Protein AF-A0A9Q5BW21-F1 (afdb_monomer_lite)

Sequence (132 aa):
MLDIVLNAESVETASNVAKYCSDGCREIAKKERQRRLMKERRLKQKAQKLISRKSFTNKKAQKLTRPEYTDPYKKRMDKARKNKDWKTYYTLFKEQYLANEKNWAYSGRYVVNGFEIHDPDFVLNVVETIER

Structure (mmCIF, N/CA/C/O backbone):
data_AF-A0A9Q5BW21-F1
#
_entry.id   AF-A0A9Q5BW21-F1
#
loop_
_atom_site.group_PDB
_atom_site.id
_atom_site.type_symbol
_atom_site.label_atom_id
_atom_site.label_alt_id
_atom_site.label_comp_id
_atom_site.label_asym_id
_atom_site.label_entity_id
_atom_site.label_seq_id
_atom_site.pdbx_PDB_ins_code
_atom_site.Cartn_x
_atom_site.Cartn_y
_atom_site.Cartn_z
_atom_site.occupancy
_atom_site.B_iso_or_equiv
_atom_site.auth_seq_id
_atom_site.auth_comp_id
_atom_site.auth_asym_id
_atom_site.auth_atom_id
_atom_site.pdbx_PDB_model_num
ATOM 1 N N . MET A 1 1 ? 15.605 13.017 -90.379 1.00 42.38 1 MET A N 1
ATOM 2 C CA . MET A 1 1 ? 16.277 11.846 -89.781 1.00 42.38 1 MET A CA 1
ATOM 3 C C . MET A 1 1 ? 17.697 12.238 -89.435 1.00 42.38 1 MET A C 1
ATOM 5 O O . MET A 1 1 ? 18.462 12.458 -90.363 1.00 42.38 1 MET A O 1
ATOM 9 N N . LEU A 1 2 ? 17.998 12.371 -88.143 1.00 36.28 2 LEU A N 1
ATOM 10 C CA . LEU A 1 2 ? 19.261 11.990 -87.491 1.00 36.28 2 LEU A CA 1
ATOM 11 C C . LEU A 1 2 ? 19.166 12.469 -86.037 1.00 36.28 2 LEU A C 1
ATOM 13 O O . LEU A 1 2 ? 19.662 13.532 -85.679 1.00 36.28 2 LEU A O 1
ATOM 17 N N . ASP A 1 3 ? 18.447 11.693 -85.226 1.00 36.28 3 ASP A N 1
ATOM 18 C CA . ASP A 1 3 ? 18.441 11.867 -83.778 1.00 36.28 3 ASP A CA 1
ATOM 19 C C . ASP A 1 3 ? 19.782 11.369 -83.233 1.00 36.28 3 ASP A C 1
ATOM 21 O O . ASP A 1 3 ? 20.157 10.207 -83.402 1.00 36.28 3 ASP A O 1
ATOM 25 N N . ILE A 1 4 ? 20.531 12.276 -82.606 1.00 45.91 4 ILE A N 1
ATOM 26 C CA . ILE A 1 4 ? 21.753 11.959 -81.871 1.00 45.91 4 ILE A CA 1
ATOM 27 C C . ILE A 1 4 ? 21.323 11.249 -80.587 1.00 45.91 4 ILE A C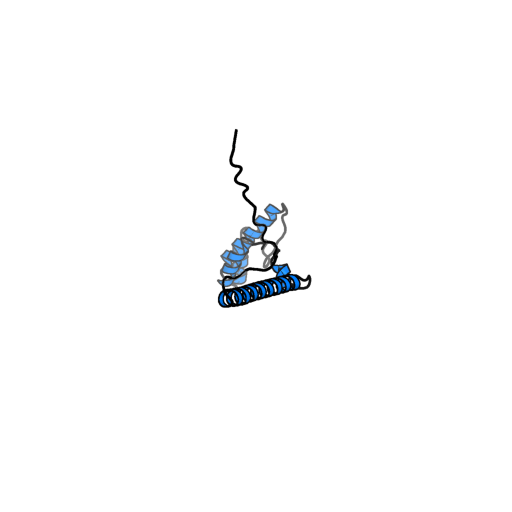 1
ATOM 29 O O . ILE A 1 4 ? 20.885 11.876 -79.623 1.00 45.91 4 ILE A O 1
ATOM 33 N N . VAL A 1 5 ? 21.434 9.923 -80.582 1.00 47.72 5 VAL A N 1
ATOM 34 C CA . VAL A 1 5 ? 21.258 9.104 -79.381 1.00 47.72 5 VAL A CA 1
ATOM 35 C C . VAL A 1 5 ? 22.492 9.294 -78.498 1.00 47.72 5 VAL A C 1
ATOM 37 O O . VAL A 1 5 ? 23.538 8.686 -78.719 1.00 47.72 5 VAL A O 1
ATOM 40 N N . LEU A 1 6 ? 22.383 10.168 -77.496 1.00 49.38 6 LEU A N 1
ATOM 41 C CA . LEU A 1 6 ? 23.310 10.205 -76.367 1.00 49.38 6 LEU A CA 1
ATOM 42 C C . LEU A 1 6 ? 23.071 8.951 -75.517 1.00 49.38 6 LEU A C 1
ATOM 44 O O . LEU A 1 6 ? 22.190 8.922 -74.659 1.00 49.38 6 LEU A O 1
ATOM 48 N N . ASN A 1 7 ? 23.854 7.903 -75.775 1.00 47.84 7 ASN A N 1
ATOM 49 C CA . ASN A 1 7 ? 23.946 6.747 -74.891 1.00 47.84 7 ASN A CA 1
ATOM 50 C C . ASN A 1 7 ? 24.548 7.199 -73.555 1.00 47.84 7 ASN A C 1
ATOM 52 O O . ASN A 1 7 ? 25.748 7.446 -73.444 1.00 47.84 7 ASN A O 1
ATOM 56 N N . ALA A 1 8 ? 23.703 7.318 -72.534 1.00 49.78 8 ALA A N 1
ATOM 57 C CA . ALA A 1 8 ? 24.143 7.393 -71.152 1.00 49.78 8 ALA A CA 1
ATOM 58 C C . ALA A 1 8 ? 24.615 5.994 -70.729 1.00 49.78 8 ALA A C 1
ATOM 60 O O . ALA A 1 8 ? 23.819 5.165 -70.293 1.00 49.78 8 ALA A O 1
ATOM 61 N N . GLU A 1 9 ? 25.908 5.715 -70.891 1.00 47.38 9 GLU A N 1
ATOM 62 C CA . GLU A 1 9 ? 26.531 4.543 -70.279 1.00 47.38 9 GLU A CA 1
ATOM 63 C C . GLU A 1 9 ? 26.417 4.668 -68.754 1.00 47.38 9 GLU A C 1
ATOM 65 O O . GLU A 1 9 ? 27.047 5.514 -68.114 1.00 47.38 9 GLU A O 1
ATOM 70 N N . SER A 1 10 ? 25.576 3.830 -68.153 1.00 53.47 10 SER A N 1
ATOM 71 C CA . SER A 1 10 ? 25.556 3.633 -66.711 1.00 53.47 10 SER A CA 1
ATOM 72 C C . SER A 1 10 ? 26.880 2.996 -66.294 1.00 53.47 10 SER A C 1
ATOM 74 O O . SER A 1 10 ? 27.108 1.811 -66.532 1.00 53.47 10 SER A O 1
ATOM 76 N N . VAL A 1 11 ? 27.763 3.781 -65.675 1.00 54.75 11 VAL A N 1
ATOM 77 C CA . VAL A 1 11 ? 29.011 3.281 -65.087 1.00 54.75 11 VAL A CA 1
ATOM 78 C C . VAL A 1 11 ? 28.662 2.373 -63.904 1.00 54.75 11 VAL A C 1
ATOM 80 O O . VAL A 1 11 ? 28.502 2.825 -62.770 1.00 54.75 11 VAL A O 1
ATOM 83 N N . GLU A 1 12 ? 28.532 1.075 -64.162 1.00 56.16 12 GLU A N 1
ATOM 84 C CA . GLU A 1 12 ? 28.416 0.062 -63.121 1.00 56.16 12 GLU A CA 1
ATOM 85 C C . GLU A 1 12 ? 29.739 -0.015 -62.354 1.00 56.16 12 GLU A C 1
ATOM 87 O O . GLU A 1 12 ? 30.734 -0.588 -62.804 1.00 56.16 12 GLU A O 1
ATOM 92 N N . TH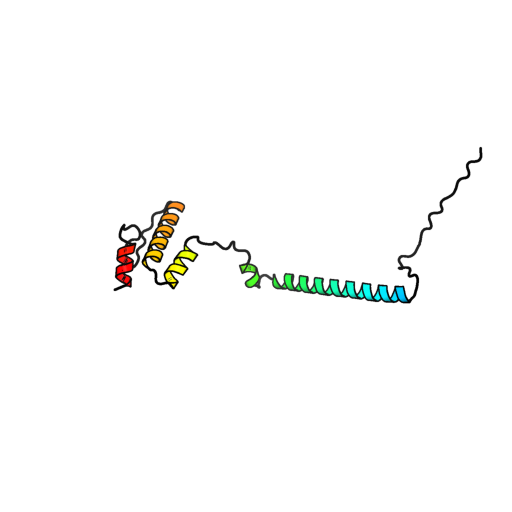R A 1 13 ? 29.796 0.581 -61.163 1.00 55.97 13 THR A N 1
ATOM 93 C CA . THR A 1 13 ? 30.968 0.413 -60.304 1.00 55.97 13 THR A CA 1
ATOM 94 C C . THR A 1 13 ? 30.931 -0.961 -59.640 1.00 55.97 13 THR A C 1
ATOM 96 O O . THR A 1 13 ? 30.413 -1.118 -58.535 1.00 55.97 13 THR A O 1
ATOM 99 N N . ALA A 1 14 ? 31.524 -1.950 -60.303 1.00 62.78 14 ALA A N 1
ATOM 1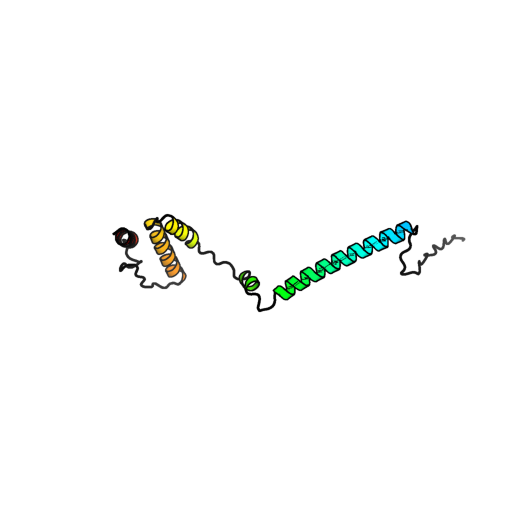00 C CA . ALA A 1 14 ? 31.743 -3.294 -59.783 1.00 62.78 14 ALA A CA 1
ATOM 101 C C . ALA A 1 14 ? 32.871 -3.318 -58.733 1.00 62.78 14 ALA A C 1
ATOM 103 O O . ALA A 1 14 ? 34.014 -3.652 -59.031 1.00 62.78 14 ALA A O 1
ATOM 104 N N . SER A 1 15 ? 32.573 -2.961 -57.481 1.00 60.47 15 SER A N 1
ATOM 105 C CA . SER A 1 15 ? 33.276 -3.537 -56.325 1.00 60.47 15 SER A CA 1
ATOM 106 C C . SER A 1 15 ? 32.514 -3.303 -55.017 1.00 60.47 15 SER A C 1
ATOM 108 O O . SER A 1 15 ? 32.175 -2.179 -54.664 1.00 60.47 15 SER A O 1
ATOM 110 N N . ASN A 1 16 ? 32.338 -4.363 -54.219 1.00 66.44 16 ASN A N 1
ATOM 111 C CA . ASN A 1 16 ? 31.841 -4.286 -52.831 1.00 66.44 16 ASN A CA 1
ATOM 112 C C . ASN A 1 16 ? 32.867 -3.652 -51.861 1.00 66.44 16 ASN A C 1
ATOM 114 O O . ASN A 1 16 ? 32.736 -3.740 -50.637 1.00 66.44 16 ASN A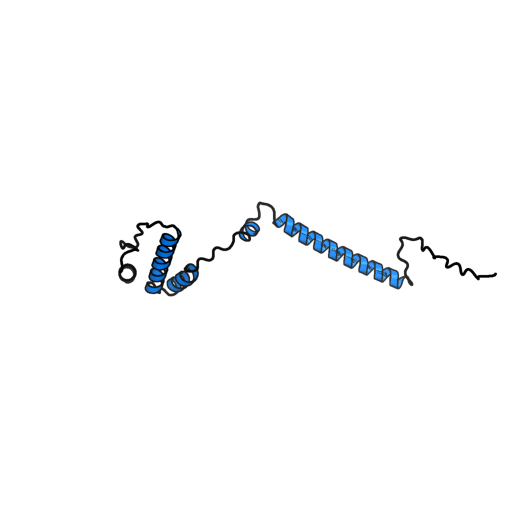 O 1
ATOM 118 N N . VAL A 1 17 ? 33.936 -3.058 -52.397 1.00 70.44 17 VAL A N 1
ATOM 119 C CA . VAL A 1 17 ? 35.054 -2.498 -51.644 1.00 70.44 17 VAL A CA 1
ATOM 120 C C . VAL A 1 17 ? 34.840 -0.998 -51.526 1.00 70.44 17 VAL A C 1
ATOM 122 O O . VAL A 1 17 ? 34.682 -0.298 -52.522 1.00 70.44 17 VAL A O 1
ATOM 125 N N . ALA A 1 18 ? 34.862 -0.493 -50.295 1.00 76.69 18 ALA A N 1
ATOM 126 C CA . ALA A 1 18 ? 34.777 0.940 -50.058 1.00 76.69 18 ALA A CA 1
ATOM 127 C C . ALA A 1 18 ? 35.960 1.652 -50.733 1.00 76.69 18 ALA A C 1
ATOM 129 O O . ALA A 1 18 ? 37.122 1.352 -50.444 1.00 76.69 18 ALA A O 1
ATOM 130 N N . LYS A 1 19 ? 35.646 2.586 -51.632 1.00 83.88 19 LYS A N 1
ATOM 131 C CA . LYS A 1 19 ? 36.623 3.461 -52.281 1.00 83.88 19 LYS A CA 1
ATOM 132 C C . LYS A 1 19 ? 36.902 4.653 -51.365 1.00 83.88 19 LYS A C 1
ATOM 134 O O . LYS A 1 19 ? 35.978 5.217 -50.782 1.00 83.88 19 LYS A O 1
ATOM 139 N N . TYR A 1 20 ? 38.171 5.026 -51.233 1.00 85.56 20 TYR A N 1
ATOM 140 C CA . TYR A 1 20 ? 38.619 6.149 -50.408 1.00 85.56 20 TYR A CA 1
ATOM 141 C C . TYR A 1 20 ? 39.482 7.078 -51.259 1.00 85.56 20 TYR A C 1
ATOM 143 O O . TYR A 1 20 ? 40.246 6.602 -52.092 1.00 85.56 20 TYR A O 1
ATOM 151 N N . CYS A 1 21 ? 39.374 8.390 -51.047 1.00 86.38 21 CYS A N 1
ATOM 152 C CA . CYS A 1 21 ? 40.148 9.386 -51.796 1.00 86.38 21 CYS A CA 1
ATOM 153 C C . CYS A 1 21 ? 41.620 9.485 -51.355 1.00 86.38 21 CYS A C 1
ATOM 155 O O . CYS A 1 21 ? 42.430 10.065 -52.067 1.00 86.38 21 CYS A O 1
ATOM 157 N N . SER A 1 22 ? 41.974 8.931 -50.191 1.00 90.81 22 SER A N 1
ATOM 158 C CA . SER A 1 22 ? 43.351 8.838 -49.696 1.00 90.81 22 SER A CA 1
ATOM 159 C C . SER A 1 22 ? 43.490 7.726 -48.653 1.00 90.81 22 SER A C 1
ATOM 161 O O . SER A 1 22 ? 42.501 7.300 -48.040 1.00 90.81 22 SER A O 1
ATOM 163 N N . ASP A 1 23 ? 44.726 7.299 -48.387 1.00 88.12 23 ASP A N 1
ATOM 164 C CA . ASP A 1 23 ? 45.022 6.359 -47.300 1.00 88.12 23 ASP A CA 1
ATOM 165 C C . ASP A 1 23 ? 44.674 6.935 -45.920 1.00 88.12 23 ASP A C 1
ATOM 167 O O . ASP A 1 23 ? 44.193 6.209 -45.047 1.00 88.12 23 ASP A O 1
ATOM 171 N N . GLY A 1 24 ? 44.799 8.255 -45.740 1.00 91.31 24 GLY A N 1
ATOM 172 C CA . GLY A 1 24 ? 44.335 8.941 -44.532 1.00 91.31 24 GLY A CA 1
ATOM 173 C C . GLY A 1 24 ? 42.830 8.757 -44.310 1.00 91.31 24 GLY A C 1
ATOM 174 O O . GLY A 1 24 ? 42.398 8.372 -43.220 1.00 91.31 24 GLY A O 1
ATOM 175 N N . CYS A 1 25 ? 42.022 8.937 -45.359 1.00 88.94 25 CYS A N 1
ATOM 176 C CA . CYS A 1 25 ? 40.574 8.712 -45.302 1.00 88.94 25 CYS A CA 1
ATOM 177 C C . CYS A 1 25 ? 40.222 7.240 -45.045 1.00 88.94 25 CYS A C 1
ATOM 179 O O . CYS A 1 25 ? 39.283 6.947 -44.298 1.00 88.94 25 CYS A O 1
ATOM 181 N N . ARG A 1 26 ? 40.997 6.304 -45.605 1.00 88.00 26 ARG A N 1
ATOM 182 C CA . ARG A 1 26 ? 40.838 4.865 -45.362 1.00 88.00 26 ARG A CA 1
ATOM 183 C C . ARG A 1 26 ? 41.084 4.503 -43.896 1.00 88.00 26 ARG A C 1
ATOM 185 O O . ARG A 1 26 ? 40.301 3.751 -43.313 1.00 88.00 26 ARG A O 1
ATOM 192 N N . GLU A 1 27 ? 42.134 5.042 -43.283 1.00 90.50 27 GLU A N 1
ATOM 193 C CA . GLU A 1 27 ? 42.465 4.780 -41.877 1.00 90.50 27 GLU A CA 1
ATOM 194 C C . GLU A 1 27 ? 41.453 5.396 -40.902 1.00 90.50 27 GLU A C 1
ATOM 196 O O . GLU A 1 27 ? 41.063 4.753 -39.921 1.00 90.50 27 GLU A O 1
ATOM 201 N N . ILE A 1 28 ? 40.945 6.599 -41.191 1.00 91.19 28 ILE A N 1
ATOM 202 C CA . ILE A 1 28 ? 39.865 7.217 -40.405 1.00 91.19 28 ILE A CA 1
ATOM 203 C C . ILE A 1 28 ? 38.606 6.340 -40.453 1.00 91.19 28 ILE A C 1
ATOM 205 O O . ILE A 1 28 ? 38.059 5.982 -39.405 1.00 91.19 28 ILE A O 1
ATOM 209 N N . ALA A 1 29 ? 38.201 5.904 -41.649 1.00 88.75 29 ALA A N 1
ATOM 210 C CA . ALA A 1 29 ? 37.024 5.060 -41.825 1.00 88.75 29 ALA A CA 1
ATOM 211 C C . ALA A 1 29 ? 37.158 3.690 -41.134 1.00 88.75 29 ALA A C 1
ATOM 213 O O . ALA A 1 29 ? 36.186 3.183 -40.564 1.00 88.75 29 ALA A O 1
ATOM 214 N N . LYS A 1 30 ? 38.356 3.083 -41.130 1.00 90.69 30 LYS A N 1
ATOM 215 C CA . LYS A 1 30 ? 38.631 1.847 -40.373 1.00 90.69 30 LYS A CA 1
ATOM 216 C C . LYS A 1 30 ? 38.452 2.056 -38.870 1.00 90.69 30 LYS A C 1
ATOM 218 O O . LYS A 1 30 ? 37.748 1.273 -38.227 1.00 90.69 30 LYS A O 1
ATOM 223 N N . LYS A 1 31 ? 39.046 3.119 -38.312 1.00 91.81 31 LYS A N 1
ATOM 224 C CA . LYS A 1 31 ? 38.939 3.450 -36.880 1.00 91.81 31 LYS A CA 1
ATOM 225 C C . LYS A 1 31 ? 37.489 3.701 -36.475 1.00 91.81 31 LYS A C 1
ATOM 227 O O . LYS A 1 31 ? 37.040 3.204 -35.442 1.00 91.81 31 LYS A O 1
ATOM 232 N N . GLU A 1 32 ? 36.734 4.426 -37.292 1.00 92.38 32 GLU A N 1
ATOM 233 C CA . GLU A 1 32 ? 35.323 4.706 -37.032 1.00 92.38 32 GLU A CA 1
ATOM 234 C C . GLU A 1 32 ? 34.458 3.439 -37.095 1.00 92.38 32 GLU A C 1
ATOM 236 O O . GLU A 1 32 ? 33.670 3.175 -36.180 1.00 92.38 32 GLU A O 1
ATOM 241 N N . ARG A 1 33 ? 34.681 2.583 -38.101 1.00 90.62 33 ARG A N 1
ATOM 242 C CA . ARG A 1 33 ? 34.019 1.275 -38.206 1.00 90.62 33 ARG A CA 1
ATOM 243 C C . ARG A 1 33 ? 34.293 0.414 -36.973 1.00 90.62 33 ARG A C 1
ATOM 245 O O . ARG A 1 33 ? 33.361 -0.157 -36.409 1.00 90.62 33 ARG A O 1
ATOM 252 N N . GLN A 1 34 ? 35.544 0.352 -36.518 1.00 92.69 34 GLN A N 1
ATOM 253 C CA . GLN A 1 34 ? 35.920 -0.403 -35.322 1.00 92.69 34 GLN A CA 1
ATOM 254 C C . GLN A 1 34 ? 35.254 0.159 -34.057 1.00 92.69 34 GLN A C 1
ATOM 256 O O . GLN A 1 34 ? 34.728 -0.609 -33.248 1.00 92.69 34 GLN A O 1
ATOM 261 N N . ARG A 1 35 ? 35.207 1.490 -33.895 1.00 94.31 35 ARG A N 1
ATOM 262 C CA . ARG A 1 35 ? 34.494 2.147 -32.784 1.00 94.31 35 ARG A CA 1
ATOM 263 C C . ARG A 1 35 ? 33.009 1.783 -32.777 1.00 94.31 35 ARG A C 1
ATOM 265 O O . ARG A 1 35 ? 32.481 1.426 -31.721 1.00 94.31 35 ARG A O 1
ATOM 272 N N . ARG A 1 36 ? 32.350 1.820 -33.941 1.00 94.19 36 ARG A N 1
ATOM 273 C CA . ARG A 1 36 ? 30.937 1.441 -34.089 1.00 94.19 36 ARG A CA 1
ATOM 274 C C . ARG A 1 36 ? 30.705 -0.022 -33.710 1.00 94.19 36 ARG A C 1
ATOM 276 O O . ARG A 1 36 ? 29.861 -0.295 -32.860 1.00 94.19 36 ARG A O 1
ATOM 283 N N . LEU A 1 37 ? 31.521 -0.937 -34.238 1.00 94.12 37 LEU A N 1
ATOM 284 C CA . LEU A 1 37 ? 31.447 -2.368 -33.914 1.00 94.12 37 LEU A CA 1
ATOM 285 C C . LEU A 1 37 ? 31.635 -2.631 -32.412 1.00 94.12 37 LEU A C 1
ATOM 287 O O . LEU A 1 37 ? 30.895 -3.410 -31.812 1.00 94.12 37 LEU A O 1
ATOM 291 N N . MET A 1 38 ? 32.585 -1.947 -31.768 1.00 95.25 38 MET A N 1
ATOM 292 C CA . MET A 1 38 ? 32.800 -2.072 -30.323 1.00 95.25 38 MET A CA 1
ATOM 293 C C . MET A 1 38 ? 31.622 -1.525 -29.509 1.00 95.25 38 MET A C 1
ATOM 295 O O . MET A 1 38 ? 31.240 -2.131 -28.504 1.00 95.25 38 MET A O 1
ATOM 299 N N . LYS A 1 39 ? 31.009 -0.414 -29.938 1.00 95.38 39 LYS A N 1
ATOM 300 C CA . LYS A 1 39 ? 29.797 0.141 -29.313 1.00 95.38 39 LYS A CA 1
ATOM 301 C C . LYS A 1 39 ? 28.629 -0.843 -29.412 1.00 95.38 39 LYS A C 1
ATOM 303 O O . LYS A 1 39 ? 28.005 -1.141 -28.394 1.00 95.38 39 LYS A O 1
ATOM 308 N N . GLU A 1 40 ? 28.387 -1.408 -30.591 1.00 93.31 40 GLU A N 1
ATOM 309 C CA . GLU A 1 40 ? 27.351 -2.424 -30.813 1.00 93.31 40 GLU A CA 1
ATOM 310 C C . GLU A 1 40 ? 27.593 -3.685 -29.978 1.00 93.31 40 GLU A C 1
ATOM 312 O O . GLU A 1 40 ? 26.673 -4.179 -29.325 1.00 93.31 40 GLU A O 1
ATOM 317 N N . ARG A 1 41 ? 28.837 -4.178 -29.915 1.00 94.81 41 ARG A N 1
ATOM 318 C CA . ARG A 1 41 ? 29.200 -5.337 -29.083 1.00 94.81 41 ARG A CA 1
ATOM 319 C C . ARG A 1 41 ? 28.914 -5.080 -27.603 1.00 94.81 41 ARG A C 1
ATOM 321 O O . ARG A 1 41 ? 28.345 -5.943 -26.935 1.00 94.81 41 ARG A O 1
ATOM 328 N N . ARG A 1 42 ? 29.252 -3.890 -27.090 1.00 92.94 42 ARG A N 1
ATOM 329 C CA . ARG A 1 42 ? 28.950 -3.488 -25.704 1.00 92.94 42 ARG A CA 1
ATOM 330 C C . ARG A 1 42 ? 27.442 -3.427 -25.447 1.00 92.94 42 ARG A C 1
ATOM 332 O O . ARG A 1 42 ? 26.995 -3.888 -24.398 1.00 92.94 42 ARG A O 1
ATOM 339 N N . LEU A 1 43 ? 26.658 -2.893 -26.386 1.00 92.56 43 LEU A N 1
ATOM 340 C CA . LEU A 1 43 ? 25.194 -2.853 -26.285 1.00 92.56 43 LEU A CA 1
ATOM 341 C C . LEU A 1 43 ? 24.592 -4.265 -26.266 1.00 92.56 43 LEU A C 1
ATOM 343 O O . LEU A 1 43 ? 23.809 -4.573 -25.367 1.00 92.56 43 LEU A O 1
ATOM 347 N N . LYS A 1 44 ? 25.026 -5.150 -27.173 1.00 89.69 44 LYS A N 1
ATOM 348 C CA . LYS A 1 44 ? 24.595 -6.559 -27.219 1.00 89.69 44 LYS A CA 1
ATOM 349 C C . LYS A 1 44 ? 24.933 -7.306 -25.925 1.00 89.69 44 LYS A C 1
ATOM 351 O O . LYS A 1 44 ? 24.074 -7.991 -25.381 1.00 89.69 44 LYS A O 1
ATOM 356 N N . GLN A 1 45 ? 26.133 -7.114 -25.369 1.00 88.44 45 GLN A N 1
ATOM 357 C CA . GLN A 1 45 ? 26.518 -7.710 -24.082 1.00 88.44 45 GLN A CA 1
ATOM 358 C C . GLN A 1 45 ? 25.670 -7.196 -22.909 1.00 88.44 45 GLN A C 1
ATOM 360 O O . GLN A 1 45 ? 25.276 -7.981 -22.046 1.00 88.44 45 GLN A O 1
ATOM 365 N N . LYS A 1 46 ? 25.364 -5.890 -22.859 1.00 85.12 46 LYS A N 1
ATOM 366 C CA . LYS A 1 46 ? 24.459 -5.330 -21.840 1.00 85.12 46 LYS A CA 1
ATOM 367 C C . LYS A 1 46 ? 23.047 -5.912 -21.968 1.00 85.12 46 LYS A C 1
ATOM 369 O O . LYS A 1 46 ? 22.472 -6.305 -20.956 1.00 85.12 46 LYS A O 1
ATOM 374 N N . ALA A 1 47 ? 22.522 -6.020 -23.189 1.00 82.06 47 ALA A N 1
ATOM 375 C CA . ALA A 1 47 ? 21.212 -6.610 -23.455 1.00 82.06 47 ALA A CA 1
ATOM 376 C C . ALA A 1 47 ? 21.158 -8.096 -23.059 1.00 82.06 47 ALA A C 1
ATOM 378 O O . ALA A 1 47 ? 20.251 -8.501 -22.338 1.00 82.06 47 ALA A O 1
ATOM 379 N N . GLN A 1 48 ? 22.169 -8.889 -23.424 1.00 81.62 48 GLN A N 1
ATOM 380 C CA . GLN A 1 48 ? 22.274 -10.296 -23.019 1.00 81.62 48 GLN A CA 1
ATOM 381 C C . GLN A 1 48 ? 22.338 -10.461 -21.496 1.00 81.62 48 GLN A C 1
ATOM 383 O O . GLN A 1 48 ? 21.652 -11.324 -20.959 1.00 81.62 48 GLN A O 1
ATOM 388 N N . LYS A 1 49 ? 23.084 -9.607 -20.776 1.00 77.31 49 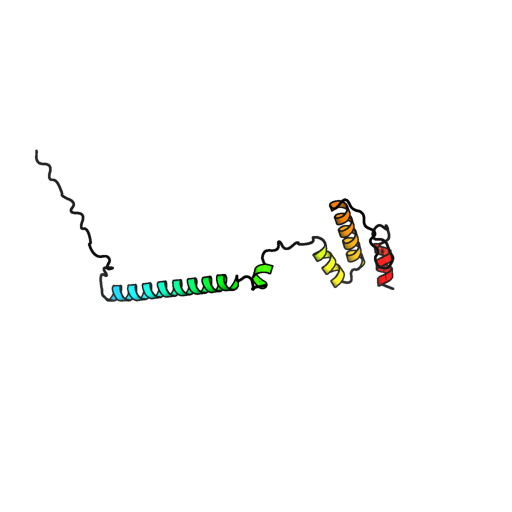LYS A N 1
ATOM 389 C CA . LYS A 1 49 ? 23.106 -9.607 -19.299 1.00 77.31 49 LYS A CA 1
ATOM 390 C C . LYS A 1 49 ? 21.752 -9.252 -18.683 1.00 77.31 49 LYS A C 1
ATOM 392 O O . LYS A 1 49 ? 21.422 -9.754 -17.615 1.00 77.31 49 LYS A O 1
ATOM 397 N N . LEU A 1 50 ? 20.977 -8.372 -19.315 1.00 67.94 50 LEU A N 1
ATOM 398 C CA . LEU A 1 50 ? 19.617 -8.059 -18.870 1.00 67.94 50 LEU A CA 1
ATOM 399 C C . LEU A 1 50 ? 18.672 -9.239 -19.105 1.00 67.94 50 LEU A C 1
ATOM 401 O O . LEU A 1 50 ? 17.874 -9.544 -18.228 1.00 67.94 50 LEU A O 1
ATOM 405 N N . ILE A 1 51 ? 18.783 -9.919 -20.248 1.00 67.62 51 ILE A N 1
ATOM 406 C CA . ILE A 1 51 ? 17.983 -11.107 -20.572 1.00 67.62 51 ILE A CA 1
ATOM 407 C C . ILE A 1 51 ? 18.351 -12.276 -19.646 1.00 67.62 51 ILE A C 1
ATOM 409 O O . ILE A 1 51 ? 17.460 -12.906 -19.088 1.00 67.62 51 ILE A O 1
ATOM 413 N N . SER A 1 52 ? 19.639 -12.517 -19.378 1.00 62.47 52 SER A N 1
ATOM 414 C CA . SER A 1 52 ? 20.067 -13.566 -18.440 1.00 62.47 52 SER A CA 1
ATOM 415 C C . SER A 1 52 ? 19.686 -13.252 -16.990 1.00 62.47 52 SER A C 1
ATOM 417 O O . SER A 1 52 ? 19.315 -14.150 -16.241 1.00 62.47 52 SER A O 1
ATOM 419 N N . ARG A 1 53 ? 19.675 -11.971 -16.595 1.00 56.72 53 ARG A N 1
ATOM 420 C CA . ARG A 1 53 ? 19.095 -11.516 -15.319 1.00 56.72 53 ARG A CA 1
ATOM 421 C C . ARG A 1 53 ? 17.571 -11.638 -15.257 1.00 56.72 53 ARG A C 1
ATOM 423 O O . ARG A 1 53 ? 17.023 -11.536 -14.170 1.00 56.72 53 ARG A O 1
ATOM 430 N N . LYS A 1 54 ? 16.877 -11.858 -16.373 1.00 55.22 54 LYS A N 1
ATOM 431 C CA . LYS A 1 54 ? 15.445 -12.192 -16.388 1.00 55.22 54 LYS A CA 1
ATOM 432 C C . LYS A 1 54 ? 15.196 -13.703 -16.303 1.00 55.22 54 LYS A C 1
ATOM 434 O O . LYS A 1 54 ? 14.057 -14.123 -16.476 1.00 55.22 54 LYS A O 1
ATOM 439 N N . SER A 1 55 ? 16.222 -14.519 -16.029 1.00 54.81 55 SER A N 1
ATOM 440 C CA . SER A 1 55 ? 16.016 -15.934 -15.720 1.00 54.81 55 SER A CA 1
ATOM 441 C C . SER A 1 55 ? 15.041 -16.088 -14.548 1.00 54.81 55 SER A C 1
ATOM 443 O O . SER A 1 55 ? 14.989 -15.257 -13.638 1.00 54.81 55 SER A O 1
ATOM 445 N N . PHE A 1 56 ? 14.263 -17.167 -14.587 1.00 54.28 56 PHE A N 1
ATOM 446 C CA . PHE A 1 56 ? 13.161 -17.496 -13.676 1.00 54.28 56 PHE A CA 1
ATOM 447 C C . PHE A 1 56 ? 13.511 -17.410 -12.171 1.00 54.28 56 PHE A C 1
ATOM 449 O O . PHE A 1 56 ? 12.634 -17.280 -11.324 1.00 54.28 56 PHE A O 1
ATOM 456 N N . THR A 1 57 ? 14.800 -17.426 -11.825 1.00 58.41 57 THR A N 1
ATOM 457 C CA . THR A 1 57 ? 15.325 -17.359 -10.454 1.00 58.41 57 THR A CA 1
ATOM 458 C C . THR A 1 57 ? 15.577 -15.934 -9.943 1.00 58.41 57 THR A C 1
ATOM 460 O O . THR A 1 57 ? 15.863 -15.741 -8.757 1.00 58.41 57 THR A O 1
ATOM 463 N N . ASN A 1 58 ? 15.450 -14.902 -10.784 1.00 57.84 58 ASN A N 1
ATOM 464 C CA . ASN A 1 58 ? 15.688 -13.518 -10.380 1.00 57.84 58 ASN A CA 1
ATOM 465 C C . ASN A 1 58 ? 14.457 -12.912 -9.681 1.00 57.84 58 ASN A C 1
ATOM 467 O O . ASN A 1 58 ? 13.666 -12.169 -10.266 1.00 57.84 58 ASN A O 1
ATOM 471 N N . LYS A 1 59 ? 14.329 -13.180 -8.374 1.00 54.75 59 LYS A N 1
ATOM 472 C CA . LYS A 1 59 ? 13.263 -12.661 -7.486 1.00 54.75 59 LYS A CA 1
ATOM 473 C C . LYS A 1 59 ? 13.074 -11.132 -7.545 1.00 54.75 59 LYS A C 1
ATOM 475 O O . LYS A 1 59 ? 12.013 -10.631 -7.186 1.00 54.75 59 LYS A O 1
ATOM 480 N N . LYS A 1 60 ? 14.085 -10.370 -7.992 1.00 54.47 60 LYS A N 1
ATOM 481 C CA . LYS A 1 60 ? 13.993 -8.909 -8.180 1.00 54.47 60 LYS A CA 1
ATOM 482 C C . LYS A 1 60 ? 13.179 -8.506 -9.417 1.00 54.47 60 LYS A C 1
ATOM 484 O O . LYS A 1 60 ? 12.512 -7.483 -9.359 1.00 54.47 60 LYS A O 1
ATOM 489 N N . ALA A 1 61 ? 13.196 -9.294 -10.496 1.00 52.28 61 ALA A N 1
ATOM 490 C CA . ALA A 1 61 ? 12.430 -9.010 -11.715 1.00 52.28 61 ALA A CA 1
ATOM 491 C C . ALA A 1 61 ? 10.944 -9.394 -11.574 1.00 52.28 61 ALA A C 1
ATOM 493 O O . ALA A 1 61 ? 10.079 -8.6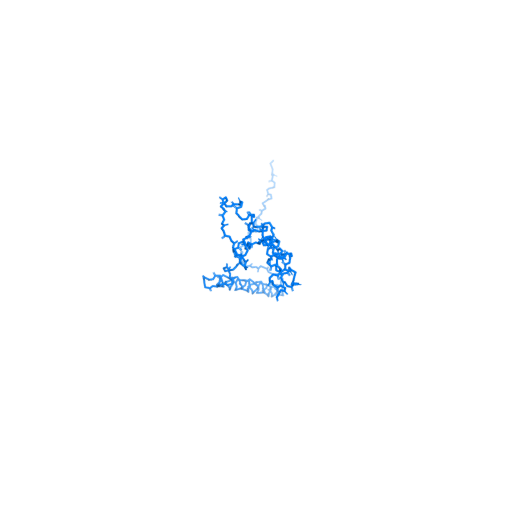82 -12.075 1.00 52.28 61 ALA A O 1
ATOM 494 N N . GLN A 1 62 ? 10.635 -10.455 -10.818 1.00 54.34 62 GLN A N 1
ATOM 495 C CA . GLN A 1 62 ? 9.253 -10.824 -10.468 1.00 54.34 62 GLN A CA 1
ATOM 496 C C . GLN A 1 62 ? 8.542 -9.773 -9.600 1.00 54.34 62 GLN A C 1
ATOM 498 O O . GLN A 1 62 ? 7.329 -9.627 -9.693 1.00 54.34 62 GLN A O 1
ATOM 503 N N . LYS A 1 63 ? 9.276 -8.998 -8.787 1.00 54.16 63 LYS A N 1
ATOM 504 C CA . LYS A 1 63 ? 8.684 -7.937 -7.950 1.00 54.16 63 LYS A CA 1
ATOM 505 C C . LYS A 1 63 ? 8.091 -6.766 -8.743 1.00 54.16 63 LYS A C 1
ATOM 507 O O . LYS A 1 63 ? 7.275 -6.044 -8.191 1.00 54.16 63 LYS A O 1
ATOM 512 N N . LEU A 1 64 ? 8.489 -6.573 -10.002 1.00 54.66 64 LEU A N 1
ATOM 513 C CA . LEU A 1 64 ? 8.138 -5.391 -10.802 1.00 54.66 64 LEU A CA 1
ATOM 514 C C . LEU A 1 64 ? 6.816 -5.506 -11.579 1.00 54.66 64 LEU A C 1
ATOM 516 O O . LEU A 1 64 ? 6.410 -4.532 -12.199 1.00 54.66 64 LEU A O 1
ATOM 520 N N . THR A 1 65 ? 6.160 -6.670 -11.587 1.00 56.09 65 THR A N 1
ATOM 521 C CA . THR A 1 65 ? 4.972 -6.916 -12.435 1.00 56.09 65 THR A CA 1
ATOM 522 C C . THR A 1 65 ? 3.670 -7.090 -11.670 1.00 56.09 65 THR A C 1
ATOM 524 O O . THR A 1 65 ? 2.614 -7.158 -12.295 1.00 56.09 65 THR A O 1
ATOM 527 N N . ARG A 1 66 ? 3.695 -7.126 -10.332 1.00 58.78 66 ARG A N 1
ATOM 528 C CA . ARG A 1 66 ? 2.444 -6.997 -9.585 1.00 58.78 66 ARG A CA 1
ATOM 529 C C . ARG A 1 66 ? 2.007 -5.535 -9.658 1.00 58.78 66 ARG A C 1
ATOM 531 O O . ARG A 1 66 ? 2.806 -4.692 -9.249 1.00 58.78 66 ARG A O 1
ATOM 538 N N . PRO A 1 67 ? 0.789 -5.221 -10.141 1.00 62.16 67 PRO A N 1
ATOM 539 C CA . PRO A 1 67 ? 0.234 -3.897 -9.919 1.00 62.16 67 PRO A CA 1
ATOM 540 C C . PRO A 1 67 ? 0.311 -3.640 -8.415 1.00 62.16 67 PRO A C 1
ATOM 542 O O . PRO A 1 67 ? -0.140 -4.460 -7.611 1.00 62.16 67 PRO A O 1
ATOM 545 N N . GLU A 1 68 ? 1.002 -2.569 -8.036 1.00 67.81 68 GLU A N 1
ATOM 546 C CA . GLU A 1 68 ? 1.163 -2.200 -6.639 1.00 67.81 68 GLU A CA 1
ATOM 547 C C . GLU A 1 68 ? -0.218 -1.784 -6.134 1.00 67.81 68 GLU A C 1
ATOM 549 O O . GLU A 1 68 ? -0.653 -0.652 -6.344 1.00 67.81 68 GLU A O 1
ATOM 554 N N . TYR A 1 69 ? -0.950 -2.736 -5.542 1.00 67.62 69 TYR A N 1
ATOM 555 C CA . TYR A 1 69 ? -2.219 -2.457 -4.883 1.00 67.62 69 TYR A CA 1
ATOM 556 C C . TYR A 1 69 ? -1.946 -1.419 -3.799 1.00 67.62 69 TYR A C 1
ATOM 558 O O . TYR A 1 69 ? -1.383 -1.713 -2.740 1.00 67.62 69 TYR A O 1
ATOM 566 N N . THR A 1 70 ? -2.281 -0.174 -4.118 1.00 68.56 70 THR A N 1
ATOM 567 C CA . THR A 1 70 ? -2.083 0.957 -3.231 1.00 68.56 70 THR A CA 1
ATOM 568 C C . THR A 1 70 ? -3.385 1.153 -2.488 1.00 68.56 70 THR A C 1
ATOM 570 O O . THR A 1 70 ? -4.286 1.836 -2.961 1.00 68.56 70 THR A O 1
ATOM 573 N N . ASP A 1 71 ? -3.480 0.508 -1.332 1.00 77.75 71 ASP A N 1
ATOM 574 C CA . ASP A 1 71 ? -4.576 0.709 -0.396 1.00 77.75 71 ASP A CA 1
ATOM 575 C C . ASP A 1 71 ? -4.710 2.214 -0.054 1.00 77.75 71 ASP A C 1
ATOM 577 O O . ASP A 1 71 ? -3.751 2.802 0.475 1.00 77.75 71 ASP A O 1
ATOM 581 N N . PRO A 1 72 ? -5.861 2.851 -0.359 1.00 83.00 72 PRO A N 1
ATOM 582 C CA . PRO A 1 72 ? -6.088 4.275 -0.115 1.00 83.00 72 PRO A CA 1
ATOM 583 C C . PRO A 1 72 ? -5.930 4.679 1.357 1.00 83.00 72 PRO A C 1
ATOM 585 O O . PRO A 1 72 ? -5.497 5.799 1.648 1.00 83.00 72 PRO A O 1
ATOM 588 N N . TYR A 1 73 ? -6.244 3.771 2.284 1.00 87.31 73 TYR A N 1
ATOM 589 C CA . TYR A 1 73 ? -6.237 4.031 3.724 1.00 87.31 73 TYR A CA 1
ATOM 590 C C . TYR A 1 73 ? -4.841 3.851 4.326 1.00 87.31 73 TYR A C 1
ATOM 592 O O . TYR A 1 73 ? -4.420 4.639 5.179 1.00 87.31 73 TYR A O 1
ATOM 600 N N . LYS A 1 74 ? -4.068 2.885 3.815 1.00 88.38 74 LYS A N 1
ATOM 601 C CA . LYS A 1 74 ? -2.778 2.457 4.381 1.00 88.38 74 LYS A CA 1
ATOM 602 C C . LYS A 1 74 ? -1.790 3.596 4.620 1.00 88.38 74 LYS A C 1
ATOM 604 O O . LYS A 1 74 ? -1.238 3.706 5.708 1.00 88.38 74 LYS A O 1
ATOM 609 N N . LYS A 1 75 ? -1.592 4.494 3.645 1.00 89.50 75 LYS A N 1
ATOM 610 C CA . LYS A 1 75 ? -0.655 5.628 3.801 1.00 89.50 75 LYS A CA 1
ATOM 611 C C . LYS A 1 75 ? -1.068 6.578 4.931 1.00 89.50 75 LYS A C 1
ATOM 613 O O . LYS A 1 75 ? -0.206 7.076 5.654 1.00 89.50 75 LYS A O 1
ATOM 618 N N . ARG A 1 76 ? -2.371 6.850 5.072 1.00 92.81 76 ARG A N 1
ATOM 619 C CA . ARG A 1 76 ? -2.907 7.750 6.107 1.00 92.81 76 ARG A CA 1
ATOM 620 C C . ARG A 1 76 ? -2.855 7.087 7.481 1.00 92.81 76 ARG A C 1
ATOM 622 O O . ARG A 1 76 ? -2.396 7.714 8.430 1.00 92.81 76 ARG A O 1
ATOM 629 N N . MET A 1 77 ? -3.216 5.809 7.555 1.00 93.62 77 MET A N 1
ATOM 630 C CA . MET A 1 77 ? -3.121 5.008 8.775 1.00 93.62 77 MET A CA 1
ATOM 631 C C . MET A 1 77 ? -1.676 4.865 9.261 1.00 93.62 77 MET A C 1
ATOM 633 O O . MET A 1 77 ? -1.403 5.099 10.433 1.00 93.62 77 MET A O 1
ATOM 637 N N . ASP A 1 78 ? -0.725 4.565 8.372 1.00 92.81 78 ASP A N 1
ATOM 638 C CA . ASP A 1 78 ? 0.696 4.474 8.728 1.00 92.81 78 ASP A CA 1
ATOM 639 C C . ASP A 1 78 ? 1.231 5.806 9.271 1.00 92.81 78 ASP A C 1
ATOM 641 O O . ASP A 1 78 ? 2.042 5.819 10.200 1.00 92.81 78 ASP A O 1
ATOM 645 N N . LYS A 1 79 ? 0.773 6.937 8.716 1.00 93.88 79 LYS A N 1
ATOM 646 C CA . LYS A 1 79 ? 1.116 8.275 9.212 1.00 93.88 79 LYS A CA 1
ATOM 647 C C . LYS A 1 79 ? 0.526 8.526 10.603 1.00 93.88 79 LYS A C 1
ATOM 649 O O . LYS A 1 79 ? 1.266 8.951 11.486 1.00 93.88 79 LYS A O 1
ATOM 654 N N . ALA A 1 80 ? -0.758 8.228 10.808 1.00 94.00 80 ALA A N 1
ATOM 655 C CA . ALA A 1 80 ? -1.420 8.364 12.106 1.00 94.00 80 ALA A CA 1
ATOM 656 C C . ALA A 1 80 ? -0.730 7.501 13.176 1.00 94.00 80 ALA A C 1
ATOM 658 O O . ALA A 1 80 ? -0.358 8.004 14.234 1.00 94.00 80 ALA A O 1
ATOM 659 N N . ARG A 1 81 ? -0.413 6.242 12.844 1.00 93.44 81 ARG A N 1
ATOM 660 C CA . ARG A 1 81 ? 0.322 5.323 13.724 1.00 93.44 81 ARG A CA 1
ATOM 661 C C . ARG A 1 81 ? 1.707 5.853 14.097 1.00 93.44 81 ARG A C 1
ATOM 663 O O . ARG A 1 81 ? 2.097 5.772 15.256 1.00 93.44 81 ARG A O 1
ATOM 670 N N . LYS A 1 82 ? 2.460 6.403 13.135 1.00 94.94 82 LYS A N 1
ATOM 671 C CA . LYS A 1 82 ? 3.781 7.011 13.398 1.00 94.94 82 LYS A CA 1
ATOM 672 C C . LYS A 1 82 ? 3.691 8.211 14.337 1.00 94.94 82 LYS A C 1
ATOM 674 O O . LYS A 1 82 ? 4.554 8.368 15.192 1.00 94.94 82 LYS A O 1
ATOM 679 N N . ASN A 1 83 ? 2.646 9.017 14.189 1.00 93.94 83 ASN A N 1
ATOM 680 C CA . ASN A 1 83 ? 2.399 10.184 15.031 1.00 93.94 83 ASN A CA 1
ATOM 681 C C . ASN A 1 83 ? 1.742 9.830 16.378 1.00 93.94 83 ASN A C 1
ATOM 683 O O . ASN A 1 83 ? 1.502 10.737 17.166 1.00 93.94 83 ASN A O 1
ATOM 687 N N . LYS A 1 84 ? 1.454 8.543 16.640 1.00 93.00 84 LYS A N 1
ATOM 688 C CA . LYS A 1 84 ? 0.666 8.060 17.790 1.00 93.00 84 LYS A CA 1
ATOM 689 C C . LYS A 1 84 ? -0.732 8.693 17.889 1.00 93.00 84 LYS A C 1
ATOM 691 O O . LYS A 1 84 ? -1.305 8.777 18.966 1.00 93.00 84 LYS A O 1
ATOM 696 N N . ASP A 1 85 ? -1.291 9.113 16.758 1.00 94.88 85 ASP A N 1
ATOM 697 C CA . ASP A 1 85 ? -2.659 9.617 16.665 1.00 94.88 85 ASP A CA 1
ATOM 698 C C . ASP A 1 85 ? -3.626 8.431 16.515 1.00 94.88 85 ASP A C 1
ATOM 700 O O . ASP A 1 85 ? -4.013 8.032 15.409 1.00 94.88 85 ASP A O 1
ATOM 704 N N . TRP A 1 86 ? -3.949 7.806 17.651 1.00 93.31 86 TRP A N 1
ATOM 705 C CA . TRP A 1 86 ? -4.772 6.596 17.701 1.00 93.31 86 TRP A CA 1
ATOM 706 C C . TRP A 1 86 ? -6.216 6.847 17.274 1.00 93.31 86 TRP A C 1
ATOM 708 O O . TRP A 1 86 ? -6.799 6.007 16.588 1.00 93.31 86 TRP A O 1
ATOM 718 N N . LYS A 1 87 ? -6.767 8.023 17.591 1.00 94.81 87 LYS A N 1
ATOM 719 C CA . LYS A 1 87 ? -8.125 8.412 17.196 1.00 94.81 87 LYS A CA 1
ATOM 720 C C . LYS A 1 87 ? -8.274 8.419 15.679 1.00 94.81 87 LYS A C 1
ATOM 722 O O . LYS A 1 87 ? -9.168 7.765 15.140 1.00 94.81 87 LYS A O 1
ATOM 727 N N . THR A 1 88 ? -7.363 9.087 14.974 1.00 94.81 88 THR A N 1
ATOM 728 C CA . THR A 1 88 ? -7.366 9.088 13.506 1.00 94.81 88 THR A CA 1
ATOM 729 C C . THR A 1 88 ? -7.099 7.692 12.942 1.00 94.81 88 THR A C 1
ATOM 731 O O . THR A 1 88 ? -7.743 7.291 11.972 1.00 94.81 88 THR A O 1
ATOM 734 N N . TYR A 1 89 ? -6.193 6.919 13.552 1.00 95.44 89 TYR A N 1
ATOM 735 C CA . TYR A 1 89 ? -5.896 5.554 13.110 1.00 95.44 89 TYR A CA 1
ATOM 736 C C . TYR A 1 89 ? -7.132 4.644 13.141 1.00 95.44 89 TYR A C 1
ATOM 738 O O . TYR A 1 89 ? -7.461 4.044 12.117 1.00 95.44 89 TYR A O 1
ATOM 746 N N . TYR A 1 90 ? -7.834 4.566 14.276 1.00 95.06 90 TYR A N 1
ATOM 747 C CA . TYR A 1 90 ? -8.997 3.684 14.427 1.00 95.06 90 TYR A CA 1
ATOM 748 C C . TYR A 1 90 ? -10.235 4.173 13.674 1.00 95.06 90 TYR A C 1
ATOM 750 O O . TYR A 1 90 ? -11.047 3.354 13.248 1.00 95.06 90 TYR A O 1
ATOM 758 N N . THR A 1 91 ? -10.346 5.479 13.428 1.00 95.00 91 THR A N 1
ATOM 759 C CA . THR A 1 91 ? -11.390 6.029 12.550 1.00 95.00 91 THR A CA 1
ATOM 760 C C . THR A 1 91 ? -11.199 5.530 11.116 1.00 95.00 91 THR A C 1
ATOM 762 O O . THR A 1 91 ? -12.101 4.923 10.543 1.00 95.00 91 THR A O 1
ATOM 765 N N . LEU A 1 92 ? -9.988 5.686 10.566 1.00 95.12 92 LEU A N 1
ATOM 766 C CA . LEU A 1 92 ? -9.643 5.189 9.227 1.00 95.12 92 LEU A CA 1
ATOM 767 C C . LEU A 1 92 ? -9.731 3.660 9.135 1.00 95.12 92 LEU A C 1
ATOM 769 O O . LEU A 1 92 ? -10.131 3.126 8.104 1.00 95.12 92 LEU A O 1
ATOM 773 N N . PHE A 1 93 ? -9.372 2.958 10.212 1.00 93.88 93 PHE A N 1
ATOM 774 C CA . PHE A 1 93 ? -9.508 1.508 10.316 1.00 93.88 93 PHE A CA 1
ATOM 775 C C . PHE A 1 93 ? -10.971 1.067 10.180 1.00 93.88 93 PHE A C 1
ATOM 777 O O . PHE A 1 93 ? -11.274 0.197 9.363 1.00 93.88 93 PHE A O 1
ATOM 784 N N . LYS A 1 94 ? -11.884 1.694 10.936 1.00 94.12 94 LYS A N 1
ATOM 785 C CA . LYS A 1 94 ? -13.324 1.413 10.868 1.00 94.12 94 LYS A CA 1
ATOM 786 C C . LYS A 1 94 ? -13.882 1.695 9.473 1.00 94.12 94 LYS A C 1
ATOM 788 O O . LYS A 1 94 ? -14.556 0.841 8.906 1.00 94.12 94 LYS A O 1
ATOM 793 N N . GLU A 1 95 ? -13.545 2.841 8.881 1.00 93.75 95 GLU A N 1
ATOM 794 C CA . GLU A 1 95 ? -13.956 3.187 7.512 1.00 93.75 95 GLU A CA 1
ATOM 795 C C . GLU A 1 95 ? -13.487 2.158 6.478 1.00 93.75 95 GLU A C 1
ATOM 797 O O . GLU A 1 95 ? -14.271 1.738 5.626 1.00 93.75 95 GLU A O 1
ATOM 802 N N . GLN A 1 96 ? -12.223 1.730 6.559 1.00 92.94 96 GLN A N 1
ATOM 803 C CA . GLN A 1 96 ? -11.660 0.735 5.652 1.00 92.94 96 GLN A CA 1
ATOM 804 C C . GLN A 1 96 ? -12.409 -0.600 5.742 1.00 92.94 96 GLN A C 1
ATOM 806 O O . GLN A 1 96 ? -12.711 -1.212 4.715 1.00 92.94 96 GLN A O 1
ATOM 811 N N . TYR A 1 97 ? -12.708 -1.055 6.959 1.00 91.44 97 TYR A N 1
ATOM 812 C CA . TYR A 1 97 ? -13.440 -2.299 7.174 1.00 91.44 97 TYR A CA 1
ATOM 813 C C . TYR A 1 97 ? -14.868 -2.222 6.640 1.00 91.44 97 TYR A C 1
ATOM 815 O O . TYR A 1 97 ? -15.258 -3.079 5.852 1.00 91.44 97 TYR A O 1
ATOM 823 N N . LEU A 1 98 ? -15.613 -1.167 6.977 1.00 91.75 98 LEU A N 1
ATOM 824 C CA . LEU A 1 98 ? -16.989 -0.988 6.504 1.00 91.75 98 LEU A CA 1
ATOM 825 C C . LEU A 1 98 ? -17.062 -0.854 4.974 1.00 91.75 98 LEU A C 1
ATOM 827 O O . LEU A 1 98 ? -17.972 -1.386 4.338 1.00 91.75 98 LEU A O 1
ATOM 831 N N . ALA A 1 99 ? -16.084 -0.182 4.356 1.00 90.94 99 ALA A N 1
ATOM 832 C CA . ALA A 1 99 ? -15.984 -0.103 2.901 1.00 90.94 99 ALA A CA 1
ATOM 833 C C . ALA A 1 99 ? -15.736 -1.482 2.271 1.00 90.94 99 ALA A C 1
ATOM 835 O O . ALA A 1 99 ? -16.345 -1.813 1.253 1.00 90.94 99 ALA A O 1
ATOM 836 N N . ASN A 1 100 ? -14.877 -2.304 2.880 1.00 90.06 100 ASN A N 1
ATOM 837 C CA . ASN A 1 100 ? -14.648 -3.672 2.425 1.00 90.06 100 ASN A CA 1
ATOM 838 C C . ASN A 1 100 ? -15.913 -4.525 2.561 1.00 90.06 100 ASN A C 1
ATOM 840 O O . ASN A 1 100 ? -16.306 -5.168 1.596 1.00 90.06 100 ASN A O 1
ATOM 844 N N . GLU A 1 101 ? -16.599 -4.496 3.697 1.00 91.62 101 GLU A N 1
ATOM 845 C CA . GLU A 1 101 ? -17.845 -5.252 3.877 1.00 91.62 101 GLU A CA 1
ATOM 846 C C . GLU A 1 101 ? -18.909 -4.872 2.844 1.00 91.62 101 GLU A C 1
ATOM 848 O O . GLU A 1 101 ? -19.536 -5.743 2.237 1.00 91.62 101 GLU A O 1
ATOM 853 N N . LYS A 1 102 ? -19.037 -3.571 2.552 1.00 91.12 102 LYS A N 1
ATOM 854 C CA . LYS A 1 102 ? -19.919 -3.070 1.493 1.00 91.12 102 LYS A CA 1
ATOM 855 C C . LYS A 1 102 ? -19.513 -3.580 0.107 1.00 91.12 102 LYS A C 1
ATOM 857 O O . LYS A 1 102 ? -20.381 -3.962 -0.672 1.00 91.12 102 LYS A O 1
ATOM 862 N N . ASN A 1 103 ? -18.216 -3.599 -0.200 1.00 91.00 103 ASN A N 1
ATOM 863 C CA . ASN A 1 103 ? -17.703 -4.069 -1.491 1.00 91.00 103 ASN A CA 1
ATOM 864 C C . ASN A 1 103 ? -17.927 -5.572 -1.705 1.00 91.00 103 ASN A C 1
ATOM 866 O O . ASN A 1 103 ? -18.124 -6.004 -2.837 1.00 91.00 103 ASN A O 1
ATOM 870 N N . TRP A 1 104 ? -17.886 -6.361 -0.631 1.00 88.50 104 TRP A N 1
ATOM 871 C CA . TRP A 1 104 ? -18.017 -7.819 -0.681 1.00 88.50 104 TRP A CA 1
ATOM 872 C C . TRP A 1 104 ? -19.426 -8.316 -0.322 1.00 88.50 104 TRP A C 1
ATOM 874 O O . TRP A 1 104 ? -19.652 -9.524 -0.325 1.00 88.50 104 TRP A O 1
ATOM 884 N N . ALA A 1 105 ? -20.364 -7.404 -0.033 1.00 88.94 105 ALA A N 1
ATOM 885 C CA . ALA A 1 105 ? -21.728 -7.699 0.415 1.00 88.94 105 ALA A CA 1
ATOM 886 C C . ALA A 1 105 ? -21.779 -8.708 1.581 1.00 88.94 105 ALA A C 1
ATOM 888 O O . ALA A 1 105 ? -22.672 -9.551 1.660 1.00 88.94 105 ALA A O 1
ATOM 889 N N . TYR A 1 106 ? -20.799 -8.627 2.481 1.00 89.44 106 TYR A N 1
ATOM 890 C CA . TYR A 1 106 ? -20.627 -9.542 3.603 1.00 89.44 106 TYR A CA 1
ATOM 891 C C . TYR A 1 106 ? -20.314 -8.750 4.869 1.00 89.44 106 TYR A C 1
ATOM 893 O O . TYR A 1 106 ? -19.376 -7.959 4.872 1.00 89.44 106 TYR A O 1
ATOM 901 N N . SER A 1 107 ? -21.071 -8.995 5.939 1.00 87.12 107 SER A N 1
ATOM 902 C CA . SER A 1 107 ? -20.826 -8.427 7.268 1.00 87.12 107 SER A CA 1
ATOM 903 C C . SER A 1 107 ? -20.132 -9.455 8.159 1.00 87.12 107 SER A C 1
ATOM 905 O O . SER A 1 107 ? -20.704 -10.507 8.462 1.00 87.12 107 SER A O 1
ATOM 907 N N . GLY A 1 108 ? -18.909 -9.156 8.587 1.00 85.75 108 GLY A N 1
ATOM 908 C CA . GLY A 1 108 ? -18.181 -9.958 9.560 1.00 85.75 108 GLY A CA 1
ATOM 909 C C . GLY A 1 108 ? -18.348 -9.411 10.975 1.00 85.75 108 GLY A C 1
ATOM 910 O O . GLY A 1 108 ? -18.648 -8.239 11.178 1.00 85.75 108 GLY A O 1
ATOM 911 N N . ARG A 1 109 ? -18.094 -10.258 11.978 1.00 86.88 109 ARG A N 1
ATOM 912 C CA . ARG A 1 109 ? -17.853 -9.787 13.347 1.00 86.88 109 ARG A CA 1
ATOM 913 C C . ARG A 1 109 ? -16.367 -9.548 13.516 1.00 86.88 109 ARG A C 1
ATOM 915 O O . ARG A 1 109 ? -15.579 -10.491 13.429 1.00 86.88 109 ARG A O 1
ATOM 922 N N . TYR A 1 110 ? -15.993 -8.300 13.753 1.00 87.94 110 TYR A N 1
ATOM 923 C CA . TYR A 1 110 ? -14.609 -7.924 13.998 1.00 87.94 110 TYR A CA 1
ATOM 924 C C . TYR A 1 110 ? -14.497 -7.215 15.341 1.00 87.94 110 TYR A C 1
ATOM 926 O O . TYR A 1 110 ? -15.167 -6.211 15.570 1.00 87.94 110 TYR A O 1
ATOM 934 N N . VAL A 1 111 ? -13.652 -7.752 16.220 1.00 90.19 111 VAL A N 1
ATOM 935 C CA . VAL A 1 111 ? -13.492 -7.280 17.598 1.00 90.19 111 VAL A CA 1
ATOM 936 C C . VAL A 1 111 ? -12.046 -6.847 17.817 1.00 90.19 111 VAL A C 1
ATOM 938 O O . VAL A 1 111 ? -11.119 -7.606 17.533 1.00 90.19 111 VAL A O 1
ATOM 941 N N . VAL A 1 112 ? -11.849 -5.637 18.341 1.00 89.62 112 VAL A N 1
ATOM 942 C CA . VAL A 1 112 ? -10.537 -5.091 18.725 1.00 89.62 112 VAL A CA 1
ATOM 943 C C . VAL A 1 112 ? -10.589 -4.693 20.187 1.00 89.62 112 VAL A C 1
ATOM 945 O O . VAL A 1 112 ? -11.467 -3.937 20.585 1.00 89.62 112 VAL A O 1
ATOM 948 N N . ASN A 1 113 ? -9.650 -5.196 20.992 1.00 85.94 113 ASN A N 1
ATOM 949 C CA . ASN A 1 113 ? -9.586 -4.925 22.434 1.00 85.94 113 ASN A CA 1
ATOM 950 C C . ASN A 1 113 ? -10.921 -5.171 23.171 1.00 85.94 113 ASN A C 1
ATOM 952 O O . ASN A 1 113 ? -11.214 -4.512 24.159 1.00 85.94 113 ASN A O 1
ATOM 956 N N . GLY A 1 114 ? -11.732 -6.119 22.687 1.00 87.50 114 GLY A N 1
ATOM 957 C CA . GLY A 1 114 ? -13.042 -6.443 23.259 1.00 87.50 114 GLY A CA 1
ATOM 958 C C . GLY A 1 114 ? -14.222 -5.617 22.732 1.00 87.50 114 GLY A C 1
ATOM 959 O O . GLY A 1 114 ? -15.350 -5.944 23.080 1.00 87.50 114 GLY A O 1
ATOM 960 N N . PHE A 1 115 ? -13.997 -4.622 21.868 1.00 91.56 115 PHE A N 1
ATOM 961 C CA . PHE A 1 115 ? -15.048 -3.792 21.263 1.00 91.56 115 PHE A CA 1
ATOM 962 C C . PHE A 1 115 ? -15.317 -4.192 19.813 1.00 91.56 115 PHE A C 1
ATOM 964 O O . PHE A 1 115 ? -14.373 -4.454 19.058 1.00 91.56 115 PHE A O 1
ATOM 971 N N . GLU A 1 116 ? -16.586 -4.240 19.408 1.00 92.81 116 GLU A N 1
ATOM 972 C CA . GLU A 1 116 ? -16.963 -4.583 18.038 1.00 92.81 116 GLU A CA 1
ATOM 973 C C . GLU A 1 116 ? -16.802 -3.369 17.116 1.00 92.81 116 GLU A C 1
ATOM 975 O O . GLU A 1 116 ? -17.127 -2.240 17.470 1.00 92.81 116 GLU A O 1
ATOM 980 N N . ILE A 1 117 ? -16.319 -3.583 15.890 1.00 92.69 117 ILE A N 1
ATOM 981 C CA . ILE A 1 117 ? -16.094 -2.500 14.920 1.00 92.69 117 ILE A CA 1
ATOM 982 C C . ILE A 1 117 ? -17.378 -1.762 14.516 1.00 92.69 117 ILE A C 1
ATOM 984 O O . ILE A 1 117 ? -17.339 -0.580 14.159 1.00 92.69 117 ILE A O 1
ATOM 988 N N . HIS A 1 118 ? -18.509 -2.468 14.576 1.00 90.88 118 HIS A N 1
ATOM 989 C CA . HIS A 1 118 ? -19.840 -1.954 14.268 1.00 90.88 118 HIS A CA 1
ATOM 990 C C . HIS A 1 118 ? -20.397 -1.062 15.374 1.00 90.88 118 HIS A C 1
ATOM 992 O O . HIS A 1 118 ? -21.258 -0.228 15.091 1.00 90.88 118 HIS A O 1
ATOM 998 N N . ASP A 1 119 ? -19.847 -1.144 16.589 1.00 90.94 119 ASP A N 1
ATOM 999 C CA . ASP A 1 119 ? -20.284 -0.315 17.707 1.00 90.94 119 ASP A CA 1
ATOM 1000 C C . ASP A 1 119 ? -20.075 1.172 17.386 1.00 90.94 119 ASP A C 1
ATOM 1002 O O . ASP A 1 119 ? -19.014 1.555 16.868 1.00 90.94 119 ASP A O 1
ATOM 1006 N N . PRO A 1 120 ? -21.051 2.048 17.687 1.00 90.50 120 PRO A N 1
ATOM 1007 C CA . PRO A 1 120 ? -20.930 3.481 17.425 1.00 90.50 120 PRO A CA 1
ATOM 1008 C C . PRO A 1 120 ? -19.718 4.082 18.150 1.00 90.50 120 PRO A C 1
ATOM 1010 O O . PRO A 1 120 ? -18.954 4.833 17.540 1.00 90.50 120 PRO A O 1
ATOM 1013 N N . ASP A 1 121 ? -19.473 3.638 19.384 1.00 93.06 121 ASP A N 1
ATOM 1014 C CA . ASP A 1 121 ? -18.420 4.149 20.267 1.00 93.06 121 ASP A CA 1
ATOM 1015 C C . ASP A 1 121 ? -17.086 3.396 20.146 1.00 93.06 121 ASP A C 1
ATOM 1017 O O . ASP A 1 121 ? -16.154 3.654 20.906 1.00 93.06 121 ASP A O 1
ATOM 1021 N N . PHE A 1 122 ? -16.955 2.497 19.161 1.00 93.38 122 PHE A N 1
ATOM 1022 C CA . PHE A 1 122 ? -15.760 1.674 18.926 1.00 93.38 122 PHE A CA 1
ATOM 1023 C C . PHE A 1 122 ? -14.445 2.459 19.044 1.00 93.38 122 PHE A C 1
ATOM 1025 O O . PHE A 1 122 ? -13.527 2.054 19.754 1.00 93.38 122 PHE A O 1
ATOM 1032 N N . VAL A 1 123 ? -14.349 3.598 18.350 1.00 92.25 123 VAL A N 1
ATOM 1033 C CA . VAL A 1 123 ? -13.113 4.392 18.301 1.00 92.25 123 VAL A CA 1
ATOM 1034 C C . VAL A 1 123 ? -12.772 4.954 19.676 1.00 92.25 123 VAL A C 1
ATOM 1036 O O . VAL A 1 123 ? -11.610 4.909 20.070 1.00 92.25 123 VAL A O 1
ATOM 1039 N N . LEU A 1 124 ? -13.768 5.477 20.394 1.00 92.81 124 LEU A N 1
ATOM 1040 C CA . LEU A 1 124 ? -13.567 6.070 21.711 1.00 92.81 124 LEU A CA 1
ATOM 1041 C C . LEU A 1 124 ? -13.082 5.001 22.694 1.00 92.81 124 LEU A C 1
ATOM 1043 O O . LEU A 1 124 ? -12.007 5.140 23.268 1.00 92.81 124 LEU A O 1
ATOM 1047 N N . ASN A 1 125 ? -13.813 3.891 22.770 1.00 92.56 125 ASN A N 1
ATOM 1048 C CA . ASN A 1 125 ? -13.524 2.785 23.673 1.00 92.56 125 ASN A CA 1
ATOM 1049 C C . ASN A 1 125 ? -12.121 2.200 23.448 1.00 92.56 125 ASN A C 1
ATOM 1051 O O . ASN A 1 125 ? -11.357 1.987 24.391 1.00 92.56 125 ASN A O 1
ATOM 1055 N N . VAL A 1 126 ? -11.736 1.971 22.189 1.00 92.81 126 VAL A N 1
ATOM 1056 C CA . VAL A 1 126 ? -10.410 1.428 21.863 1.00 92.81 126 VAL A CA 1
ATOM 1057 C C . VAL A 1 126 ? -9.296 2.411 22.222 1.00 92.81 126 VAL A C 1
ATOM 1059 O O . VAL A 1 126 ? -8.267 1.983 22.746 1.00 92.81 126 VAL A O 1
ATOM 1062 N N . VAL A 1 127 ? -9.483 3.708 21.961 1.00 92.12 127 VAL A N 1
ATOM 1063 C CA . VAL A 1 127 ? -8.491 4.743 22.297 1.00 92.12 127 VAL A CA 1
ATOM 1064 C C . VAL A 1 127 ? -8.324 4.865 23.809 1.00 92.12 127 VAL A C 1
ATOM 1066 O O . VAL A 1 127 ? -7.193 4.804 24.284 1.00 92.12 127 VAL A O 1
ATOM 1069 N N . GLU A 1 128 ? -9.421 4.926 24.566 1.00 91.81 128 GLU A N 1
ATOM 1070 C CA . GLU A 1 128 ? -9.389 4.966 26.035 1.00 91.81 128 GLU A CA 1
ATOM 1071 C C . GLU A 1 128 ? -8.652 3.760 26.624 1.00 91.81 128 GLU A C 1
ATOM 1073 O O . GLU A 1 128 ? -7.902 3.890 27.585 1.00 91.81 128 GLU A O 1
ATOM 1078 N N . THR A 1 129 ? -8.807 2.583 26.015 1.00 92.31 129 THR A N 1
ATOM 1079 C CA . THR A 1 129 ? -8.127 1.361 26.469 1.00 92.31 129 THR A CA 1
ATOM 1080 C C . THR A 1 129 ? -6.619 1.382 26.200 1.00 92.31 129 THR A C 1
ATOM 1082 O O . THR A 1 129 ? -5.872 0.685 26.875 1.00 92.31 129 THR A O 1
ATOM 1085 N N . ILE A 1 130 ? -6.159 2.140 25.202 1.00 87.12 130 ILE A N 1
ATOM 1086 C CA . ILE A 1 130 ? -4.735 2.251 24.835 1.00 87.12 130 ILE A CA 1
ATOM 1087 C C . ILE A 1 130 ? -4.028 3.337 25.647 1.00 87.12 130 ILE A C 1
ATOM 1089 O O . ILE A 1 130 ? -2.825 3.244 25.881 1.00 87.12 130 ILE A O 1
ATOM 1093 N N . GLU A 1 131 ? -4.757 4.386 26.021 1.00 82.94 131 GLU A N 1
ATOM 1094 C CA . GLU A 1 131 ? -4.245 5.479 26.852 1.00 82.94 131 GLU A CA 1
ATOM 1095 C C . GLU A 1 131 ? -4.212 5.128 28.346 1.00 82.94 131 GLU A C 1
ATOM 1097 O O . GLU A 1 131 ? -3.525 5.805 29.113 1.00 82.94 131 GLU A O 1
ATOM 1102 N N . ARG A 1 132 ? -4.933 4.076 28.741 1.00 74.56 132 ARG A N 1
ATOM 1103 C CA . ARG A 1 132 ? -4.978 3.531 30.099 1.00 74.56 132 ARG A CA 1
ATOM 1104 C C . ARG A 1 132 ? -3.790 2.623 30.408 1.00 74.56 132 ARG A C 1
ATOM 1106 O O . ARG A 1 132 ? -3.317 2.703 31.564 1.00 74.56 132 ARG A O 1
#

Radius of gyration: 37.37 Å; chains: 1; bounding box: 67×30×120 Å

Foldseek 3Di:
DDDDPPPPPDPPPPDPDDDDPDVVRVVVVVVVVVVVVVVVVVVVVVVVVVVVCPPPPNPVVVVPPPPPPDDPLVVVLVVCVVVVVQLSNLVSVLVSVVVVCVVVVHDDFDADPRHTSPDPCRSVVNVVVVVD

Organism: Streptococcus suis (NCBI:txid1307)

Secondary structure (DSSP, 8-state):
---------------SSPP-SSHHHHHHHHHHHHHHHHHHHHHHHHHHHHHHTTSTT-HHHHTTSS-----TTHHHHHHHHHTT-HHHHHHHHHHHHHHHHHHHT-PPP-EETTEETTSTTHHHHHHHHHH-

pLDDT: mean 80.44, std 16.62, range [36.28, 95.44]